Protein AF-A0A7S6MLE7-F1 (afdb_monomer)

pLDDT: mean 95.88, std 7.03, range [50.56, 98.81]

Solvent-accessible surface area (backbone atoms only — not comparable to full-atom values): 4199 Å² total; per-residue (Å²): 130,84,84,70,51,74,66,53,53,52,51,51,54,53,51,52,54,50,53,39,51,56,48,32,39,53,53,43,16,75,72,72,38,85,61,43,30,76,78,36,54,66,56,38,55,49,46,38,51,53,53,52,52,52,50,51,52,53,52,52,51,52,53,49,53,54,52,51,51,55,54,60,77,73,110

Structure (mmCIF, N/CA/C/O backbone):
data_AF-A0A7S6MLE7-F1
#
_entry.id   AF-A0A7S6MLE7-F1
#
loop_
_atom_site.group_PDB
_atom_site.id
_atom_site.type_symbol
_atom_site.label_atom_id
_atom_site.label_alt_id
_atom_site.label_comp_id
_atom_site.label_asym_id
_atom_site.label_entity_id
_atom_site.label_seq_id
_atom_site.pdbx_PDB_ins_code
_atom_site.Cartn_x
_atom_site.Cartn_y
_atom_site.Cartn_z
_atom_site.occupancy
_atom_site.B_iso_or_equiv
_atom_site.auth_seq_id
_atom_site.auth_comp_id
_atom_site.auth_asym_id
_atom_site.auth_atom_id
_atom_site.pdbx_PDB_model_num
ATOM 1 N N . MET A 1 1 ? 20.371 5.999 -13.483 1.00 50.56 1 MET A N 1
ATOM 2 C CA . MET A 1 1 ? 19.565 6.174 -12.254 1.00 50.56 1 MET A CA 1
ATOM 3 C C . MET A 1 1 ? 20.244 7.240 -11.412 1.00 50.56 1 MET A C 1
ATOM 5 O O . MET A 1 1 ? 21.450 7.136 -11.233 1.00 50.56 1 MET A O 1
ATOM 9 N N . SER A 1 2 ? 19.549 8.291 -10.971 1.00 63.88 2 SER A N 1
ATOM 10 C CA . SER A 1 2 ? 20.161 9.226 -10.018 1.00 63.88 2 SER A CA 1
ATOM 11 C C . SER A 1 2 ? 20.384 8.491 -8.698 1.00 63.88 2 SER A C 1
ATOM 13 O O . SER A 1 2 ? 19.439 7.897 -8.178 1.00 63.88 2 SER A O 1
ATOM 15 N N . ASN A 1 3 ? 21.601 8.522 -8.155 1.00 83.31 3 ASN A N 1
ATOM 16 C CA . ASN A 1 3 ? 21.839 8.041 -6.798 1.00 83.31 3 ASN A CA 1
ATOM 17 C C . ASN A 1 3 ? 21.100 8.969 -5.830 1.00 83.31 3 ASN A C 1
ATOM 19 O O . ASN A 1 3 ? 21.530 10.099 -5.609 1.00 83.31 3 ASN A O 1
ATOM 23 N N . LEU A 1 4 ? 19.966 8.501 -5.311 1.00 87.88 4 LEU A N 1
ATOM 24 C CA . LEU A 1 4 ? 19.226 9.181 -4.252 1.00 87.88 4 LEU A CA 1
ATOM 25 C C . LEU A 1 4 ? 20.107 9.273 -3.002 1.00 87.88 4 LEU A C 1
ATOM 27 O O . LEU A 1 4 ? 20.805 8.313 -2.661 1.00 87.88 4 LEU A O 1
ATOM 31 N N . ALA A 1 5 ? 20.075 10.410 -2.307 1.00 94.38 5 ALA A N 1
ATOM 32 C CA . ALA A 1 5 ? 20.758 10.529 -1.029 1.00 94.38 5 ALA A CA 1
ATOM 33 C C . ALA A 1 5 ? 20.057 9.646 0.023 1.00 94.38 5 ALA A C 1
ATOM 35 O O . ALA A 1 5 ? 18.851 9.397 -0.077 1.00 94.38 5 ALA A O 1
ATOM 36 N N . PRO A 1 6 ? 20.754 9.203 1.086 1.00 94.31 6 PRO A N 1
ATOM 37 C CA . PRO A 1 6 ? 20.123 8.445 2.169 1.00 94.31 6 PRO A CA 1
ATOM 38 C C . PRO A 1 6 ? 18.894 9.141 2.774 1.00 94.31 6 PRO A C 1
ATOM 40 O O . PRO A 1 6 ? 17.925 8.483 3.145 1.00 94.31 6 PRO A O 1
ATOM 43 N N . THR A 1 7 ? 18.903 10.475 2.832 1.00 95.56 7 THR A N 1
ATOM 44 C CA . THR A 1 7 ? 17.757 11.280 3.274 1.00 95.56 7 THR A CA 1
ATOM 45 C C . THR A 1 7 ? 16.562 11.156 2.337 1.00 95.56 7 THR A C 1
ATOM 47 O O . THR A 1 7 ? 15.437 11.057 2.817 1.00 95.56 7 THR A O 1
ATOM 50 N N . ASP A 1 8 ? 16.788 11.101 1.024 1.00 95.12 8 ASP A N 1
ATOM 51 C CA . ASP A 1 8 ? 15.720 10.943 0.035 1.00 95.12 8 ASP A CA 1
ATOM 52 C C . ASP A 1 8 ? 15.081 9.558 0.160 1.00 95.12 8 ASP A C 1
ATOM 54 O O . ASP A 1 8 ? 13.859 9.434 0.162 1.00 95.12 8 ASP A O 1
ATOM 58 N N . LEU A 1 9 ? 15.904 8.520 0.354 1.00 93.25 9 LEU A N 1
ATOM 59 C CA . LEU A 1 9 ? 15.433 7.154 0.600 1.00 93.25 9 LEU A CA 1
ATOM 60 C C . LEU A 1 9 ? 14.634 7.054 1.907 1.00 93.25 9 LEU A C 1
ATOM 62 O O . LEU A 1 9 ? 13.590 6.406 1.950 1.00 93.25 9 LEU A O 1
ATOM 66 N N . MET A 1 10 ? 15.080 7.731 2.967 1.00 94.94 10 MET A N 1
ATOM 67 C CA . MET A 1 10 ? 14.352 7.781 4.236 1.00 94.94 10 MET A CA 1
ATOM 68 C C . MET A 1 10 ? 12.986 8.470 4.085 1.00 94.94 10 MET A C 1
ATOM 70 O O . MET A 1 10 ? 11.982 7.969 4.598 1.00 94.94 10 MET A O 1
ATOM 74 N N . LEU A 1 11 ? 12.934 9.604 3.379 1.00 95.69 11 LEU A N 1
ATOM 75 C CA . LEU A 1 11 ? 11.684 10.320 3.112 1.00 95.69 11 LEU A CA 1
ATOM 76 C C . LEU A 1 11 ? 10.736 9.471 2.258 1.00 95.69 11 LEU A C 1
ATOM 78 O O . LEU A 1 11 ? 9.569 9.319 2.613 1.00 95.69 11 LEU A O 1
ATOM 82 N N . GLN A 1 12 ? 11.253 8.835 1.207 1.00 94.81 12 GLN A N 1
ATOM 83 C CA . GLN A 1 12 ? 10.487 7.932 0.354 1.00 94.81 12 GLN A CA 1
ATOM 84 C C . GLN A 1 12 ? 9.891 6.755 1.145 1.00 94.81 12 GLN A C 1
ATOM 86 O O . GLN A 1 12 ? 8.718 6.415 0.950 1.00 94.81 12 GLN A O 1
ATOM 91 N N . ALA A 1 13 ? 10.652 6.160 2.068 1.00 93.75 13 ALA A N 1
ATOM 92 C CA . ALA A 1 13 ? 10.172 5.066 2.909 1.00 93.75 13 ALA A CA 1
ATOM 93 C C . ALA A 1 13 ? 9.021 5.512 3.827 1.00 93.75 13 ALA A C 1
ATOM 95 O O . ALA A 1 13 ? 7.981 4.848 3.892 1.00 93.75 13 ALA A O 1
ATOM 96 N N . ARG A 1 14 ? 9.166 6.668 4.491 1.00 96.19 14 ARG A N 1
ATOM 97 C CA . ARG A 1 14 ? 8.105 7.269 5.318 1.00 96.19 14 ARG A CA 1
ATOM 98 C C . ARG A 1 14 ? 6.846 7.545 4.499 1.00 96.19 14 ARG A C 1
ATOM 100 O O . ARG A 1 14 ? 5.740 7.239 4.950 1.00 96.19 14 ARG A O 1
ATOM 107 N N . ASP A 1 15 ? 7.005 8.130 3.319 1.00 97.31 15 ASP A N 1
ATOM 108 C CA . ASP A 1 15 ? 5.880 8.524 2.475 1.00 97.31 15 ASP A CA 1
ATOM 109 C C . ASP A 1 15 ? 5.122 7.288 1.985 1.00 97.31 15 ASP A C 1
ATOM 111 O O . ASP A 1 15 ? 3.896 7.241 2.081 1.00 97.31 15 ASP A O 1
ATOM 115 N N . THR A 1 16 ? 5.842 6.235 1.592 1.00 96.44 16 THR A N 1
ATOM 116 C CA . THR A 1 16 ? 5.250 4.941 1.216 1.00 96.44 16 THR A CA 1
ATOM 117 C C . THR A 1 16 ? 4.455 4.330 2.370 1.00 96.44 16 THR A C 1
ATOM 119 O O . THR A 1 16 ? 3.288 3.974 2.201 1.00 96.44 16 THR A O 1
ATOM 122 N N . ALA A 1 17 ? 5.039 4.271 3.571 1.00 97.31 17 ALA A N 1
ATOM 123 C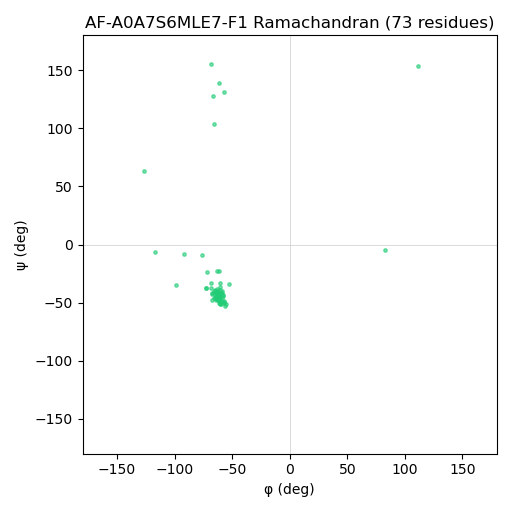 CA . ALA A 1 17 ? 4.347 3.764 4.754 1.00 97.31 17 ALA A CA 1
ATOM 124 C C . ALA A 1 17 ? 3.089 4.587 5.087 1.00 97.31 17 ALA A C 1
ATOM 126 O O . ALA A 1 17 ? 2.048 4.022 5.424 1.00 97.31 17 ALA A O 1
ATOM 127 N N . THR A 1 18 ? 3.159 5.912 4.934 1.00 98.25 18 THR A N 1
ATOM 128 C CA . THR A 1 18 ? 2.024 6.821 5.152 1.00 98.25 18 THR A CA 1
ATOM 129 C C . THR A 1 18 ? 0.889 6.550 4.163 1.00 98.25 18 THR A C 1
ATOM 131 O O . THR A 1 18 ? -0.276 6.509 4.561 1.00 98.25 18 THR A O 1
ATOM 134 N N . GLN A 1 19 ? 1.205 6.312 2.886 1.00 98.00 19 GLN A N 1
ATOM 135 C CA . GLN A 1 19 ? 0.196 5.954 1.886 1.00 98.00 19 GLN A CA 1
ATOM 136 C C . GLN A 1 19 ? -0.488 4.624 2.219 1.00 98.00 19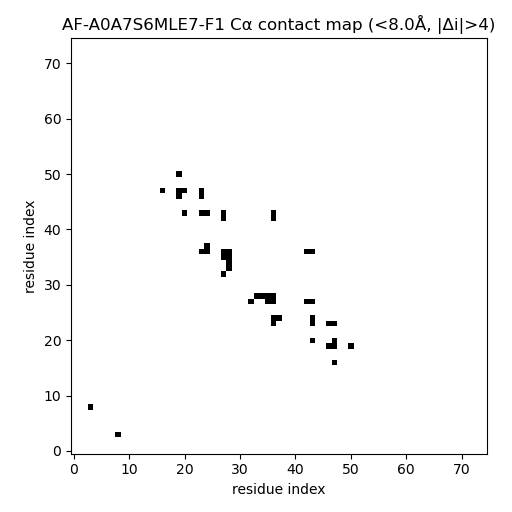 GLN A C 1
ATOM 138 O O . GLN A 1 19 ? -1.719 4.551 2.201 1.00 98.00 19 GLN A O 1
ATOM 143 N N . TYR A 1 20 ? 0.282 3.595 2.586 1.00 98.38 20 TYR A N 1
ATOM 144 C CA . TYR A 1 20 ? -0.283 2.302 2.985 1.00 98.38 20 TYR A CA 1
ATOM 145 C C . TYR A 1 20 ? -1.175 2.419 4.216 1.00 98.38 20 TYR A C 1
ATOM 147 O O . TYR A 1 20 ? -2.273 1.870 4.217 1.00 98.38 20 TYR A O 1
ATOM 155 N N . PHE A 1 21 ? -0.747 3.168 5.233 1.00 98.56 21 PHE A N 1
ATOM 156 C CA . PHE A 1 21 ? -1.541 3.394 6.437 1.00 98.56 21 PHE A 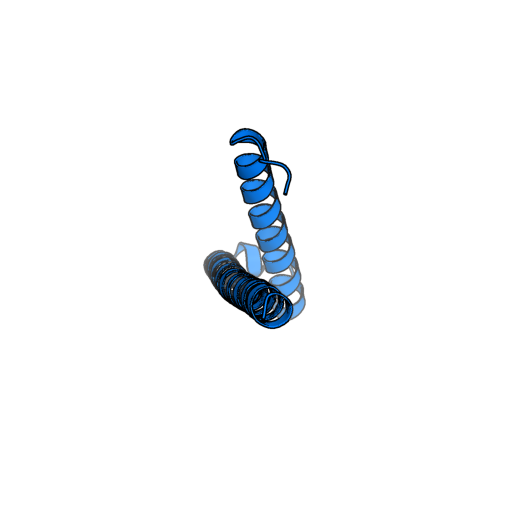CA 1
ATOM 157 C C . PHE A 1 21 ? -2.875 4.083 6.115 1.00 98.56 21 PHE A C 1
ATOM 159 O O . PHE A 1 21 ? -3.939 3.590 6.488 1.00 98.56 21 PHE A O 1
ATOM 166 N N . ASN A 1 22 ? -2.834 5.190 5.367 1.00 98.38 22 ASN A N 1
ATOM 167 C CA . ASN A 1 22 ? -4.032 5.955 5.023 1.00 98.38 22 ASN A CA 1
A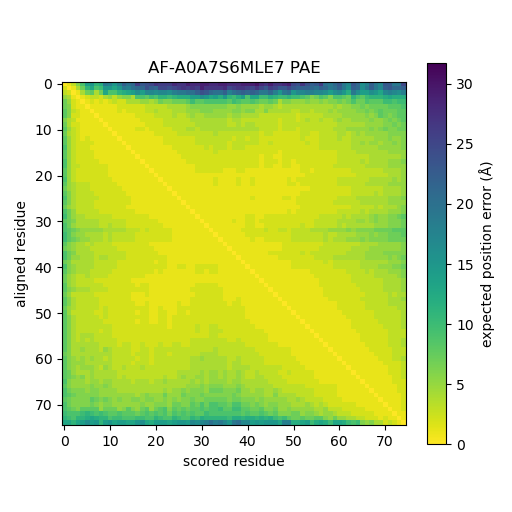TOM 168 C C . ASN A 1 22 ? -5.026 5.131 4.195 1.00 98.38 22 ASN A C 1
ATOM 170 O O . ASN A 1 22 ? -6.233 5.203 4.433 1.00 98.38 22 ASN A O 1
ATOM 174 N N . GLN A 1 23 ? -4.535 4.332 3.242 1.00 98.31 23 GLN A N 1
ATOM 175 C CA . GLN A 1 23 ? -5.403 3.464 2.448 1.00 98.31 23 GLN A CA 1
ATOM 176 C C . GLN A 1 23 ? -5.930 2.275 3.239 1.00 98.31 23 GLN A C 1
ATOM 178 O O . GLN A 1 23 ? -7.103 1.952 3.083 1.00 98.31 23 GLN A O 1
ATOM 183 N N . ALA A 1 24 ? -5.130 1.675 4.121 1.00 98.56 24 ALA A N 1
ATOM 184 C CA . ALA A 1 24 ? -5.602 0.618 5.007 1.00 98.56 24 ALA A CA 1
ATOM 185 C C . ALA A 1 24 ? -6.786 1.104 5.854 1.00 98.56 24 ALA A C 1
ATOM 187 O O . ALA A 1 24 ? -7.838 0.471 5.836 1.00 98.56 24 ALA A O 1
ATOM 188 N N . VAL A 1 25 ? -6.654 2.262 6.514 1.00 98.75 25 VAL A N 1
ATOM 189 C CA . VAL A 1 25 ? -7.736 2.861 7.316 1.00 98.75 25 VAL A CA 1
ATOM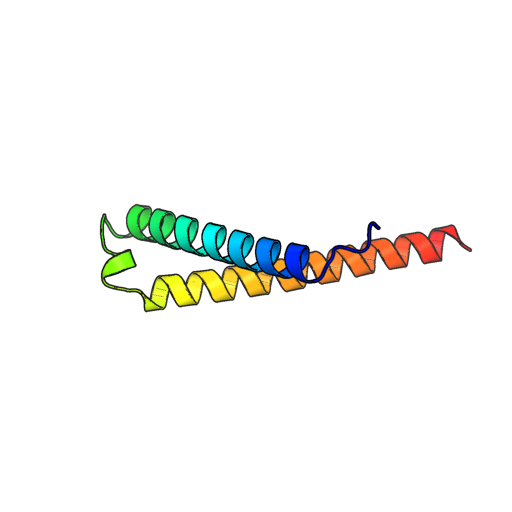 190 C C . VAL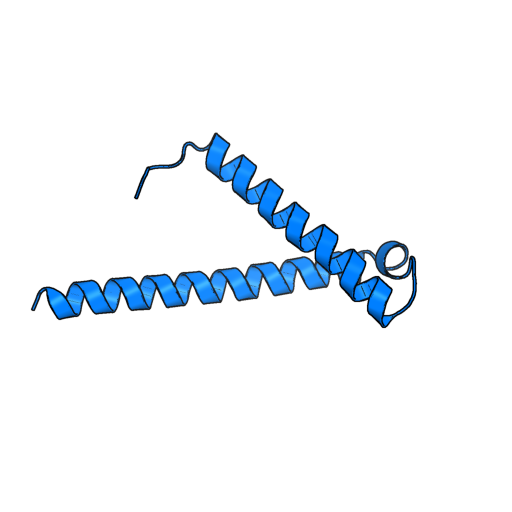 A 1 25 ? -8.991 3.072 6.471 1.00 98.75 25 VAL A C 1
ATOM 192 O O . VAL A 1 25 ? -10.057 2.579 6.824 1.00 98.75 25 VAL A O 1
ATOM 195 N N . ARG A 1 26 ? -8.863 3.744 5.319 1.00 98.62 26 ARG A N 1
ATOM 196 C CA . ARG A 1 26 ? -10.004 4.033 4.434 1.00 98.62 26 ARG A CA 1
ATOM 197 C C . ARG A 1 26 ? -10.690 2.769 3.924 1.00 98.62 26 ARG A C 1
ATOM 199 O O . ARG A 1 26 ? -11.915 2.705 3.918 1.00 98.62 26 ARG A O 1
ATOM 206 N N . ILE A 1 27 ? -9.923 1.774 3.480 1.00 98.69 27 ILE A N 1
ATOM 207 C CA . ILE A 1 27 ? -10.467 0.528 2.931 1.00 98.69 27 ILE A CA 1
ATOM 208 C C . ILE A 1 27 ? -11.173 -0.263 4.028 1.00 98.69 27 ILE A C 1
ATOM 210 O O . ILE A 1 27 ? -12.309 -0.683 3.819 1.00 98.69 27 ILE A O 1
ATOM 214 N N . ILE A 1 28 ? -10.541 -0.438 5.189 1.00 98.69 2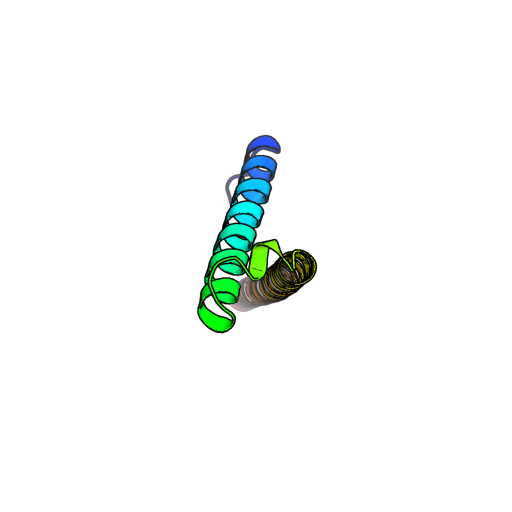8 ILE A N 1
ATOM 215 C CA . ILE A 1 28 ? -11.122 -1.183 6.311 1.00 98.69 28 ILE A CA 1
ATOM 216 C C . ILE A 1 28 ? -12.423 -0.509 6.763 1.00 98.69 28 ILE A C 1
ATOM 218 O O . ILE A 1 28 ? -13.460 -1.171 6.797 1.00 98.69 28 ILE A O 1
ATOM 222 N N . ASP A 1 29 ? -12.411 0.805 6.995 1.00 98.81 29 ASP A N 1
ATOM 223 C CA . ASP A 1 29 ? -13.614 1.530 7.413 1.00 98.81 29 ASP A CA 1
ATOM 224 C C . ASP A 1 29 ? -14.717 1.476 6.344 1.00 98.81 29 ASP A C 1
ATOM 226 O O . ASP A 1 29 ? -15.886 1.269 6.664 1.00 98.81 29 ASP A O 1
ATOM 230 N N . SER A 1 30 ? -14.367 1.554 5.053 1.00 98.62 30 SER A N 1
ATOM 231 C CA . SER A 1 30 ? -15.352 1.431 3.964 1.00 98.62 30 SER A CA 1
ATOM 232 C C . SER A 1 30 ? -16.043 0.063 3.902 1.00 98.62 30 SER A C 1
ATOM 234 O O . SER A 1 30 ? -17.120 -0.055 3.319 1.00 98.62 30 SER A O 1
ATOM 236 N N . LYS A 1 31 ? -15.417 -0.984 4.454 1.00 98.44 31 LYS A N 1
ATOM 237 C CA . LYS A 1 31 ? -15.922 -2.363 4.411 1.00 98.44 31 LYS A CA 1
ATOM 238 C C . LYS A 1 31 ? -16.635 -2.774 5.688 1.00 98.44 31 LYS A C 1
ATOM 240 O O . LYS A 1 31 ? -17.598 -3.531 5.606 1.00 98.44 31 LYS A O 1
ATOM 245 N N . PHE A 1 32 ? -16.167 -2.292 6.833 1.00 98.44 32 PHE A N 1
ATOM 246 C CA . PHE A 1 32 ? -16.622 -2.755 8.144 1.00 98.44 32 PHE A CA 1
ATOM 247 C C . PHE A 1 32 ? -17.311 -1.667 8.980 1.00 98.44 32 PHE A C 1
ATOM 249 O O . PHE A 1 32 ? -17.891 -1.982 10.016 1.00 98.44 32 PHE A O 1
ATOM 256 N N . GLY A 1 33 ? -17.309 -0.414 8.515 1.00 98.62 33 GLY A N 1
ATOM 257 C CA . GLY A 1 33 ? -17.919 0.734 9.184 1.00 98.62 33 GLY A CA 1
ATOM 258 C C . GLY A 1 33 ? -16.886 1.741 9.691 1.00 98.62 33 GLY A C 1
ATOM 259 O O . GLY A 1 33 ? -15.740 1.396 9.973 1.00 98.62 33 GLY A O 1
ATOM 260 N N . GLU A 1 34 ? -17.300 3.003 9.813 1.00 98.44 34 GLU A N 1
ATOM 261 C CA . GLU A 1 34 ? -16.436 4.091 10.285 1.00 98.44 34 GLU A CA 1
ATOM 262 C C . GLU A 1 34 ? -15.857 3.793 11.679 1.00 98.44 34 GLU A C 1
ATOM 264 O O . GLU A 1 34 ? -16.580 3.409 12.601 1.00 98.44 34 GLU A O 1
ATOM 269 N N . GLY A 1 35 ? -14.542 3.972 11.838 1.00 98.31 35 GLY A N 1
ATOM 270 C CA . GLY A 1 35 ? -13.838 3.747 13.100 1.00 98.31 35 GLY A CA 1
ATOM 271 C C . GLY A 1 35 ? -13.451 2.291 13.375 1.00 98.31 35 GLY A C 1
ATOM 272 O O . GLY A 1 35 ? -12.729 2.042 14.346 1.00 98.31 35 GLY A O 1
ATOM 273 N N . TYR A 1 36 ? -13.848 1.340 12.524 1.00 98.75 36 TYR A N 1
ATOM 274 C CA . TYR A 1 36 ? -13.485 -0.069 12.678 1.00 98.75 36 TYR A CA 1
ATOM 275 C C . TYR A 1 36 ? -11.965 -0.267 12.619 1.00 98.75 36 TYR A C 1
ATOM 277 O O . TYR A 1 36 ? -11.390 -0.940 13.471 1.00 98.75 36 TYR A O 1
ATOM 285 N N . ALA A 1 37 ? -11.272 0.389 11.687 1.00 98.62 37 ALA A N 1
ATOM 286 C CA . ALA A 1 37 ? -9.816 0.322 11.574 1.00 98.62 37 ALA A CA 1
ATOM 287 C C . ALA A 1 37 ? -9.109 0.832 12.837 1.00 98.62 37 ALA A C 1
ATOM 289 O O . ALA A 1 37 ? -8.096 0.274 13.255 1.00 98.62 37 ALA A O 1
ATOM 290 N N . LYS A 1 38 ? -9.660 1.870 13.480 1.00 98.12 38 LYS A N 1
ATOM 291 C CA . LYS A 1 38 ? -9.127 2.407 14.739 1.00 98.12 38 LYS A CA 1
ATOM 292 C C . LYS A 1 38 ? -9.316 1.428 15.901 1.00 98.12 38 LYS A C 1
ATOM 294 O O . LYS A 1 38 ? -8.443 1.349 16.761 1.00 98.12 38 LYS A O 1
ATOM 299 N N . ALA A 1 39 ? -10.439 0.710 15.932 1.00 98.69 39 ALA A N 1
ATOM 300 C CA . ALA A 1 39 ? -10.701 -0.332 16.925 1.00 98.69 39 ALA A CA 1
ATOM 301 C C . ALA A 1 39 ? -9.851 -1.598 16.699 1.00 98.69 39 ALA A C 1
ATOM 303 O O . ALA A 1 39 ? -9.589 -2.325 17.653 1.00 98.69 39 ALA A O 1
ATOM 304 N N . HIS A 1 40 ? -9.391 -1.816 15.462 1.00 98.56 40 HIS A N 1
ATOM 305 C CA . HIS A 1 40 ? -8.671 -3.011 15.015 1.00 98.56 40 HIS A CA 1
ATOM 306 C C . HIS A 1 40 ? -7.322 -2.679 14.337 1.00 98.56 40 HIS A C 1
ATOM 308 O O . HIS A 1 40 ? -7.134 -2.946 13.140 1.00 98.56 40 HIS A O 1
ATOM 314 N N . PRO A 1 41 ? -6.349 -2.083 15.058 1.00 98.06 41 PRO A N 1
ATOM 315 C CA . PRO A 1 41 ? -5.060 -1.672 14.489 1.00 98.06 41 PRO A CA 1
ATOM 316 C C . PRO A 1 41 ? -4.230 -2.837 13.921 1.00 98.06 41 PRO A C 1
ATOM 318 O O . PRO A 1 41 ? -3.390 -2.638 13.040 1.00 98.06 41 PRO A O 1
ATOM 321 N N . GLU A 1 42 ? -4.471 -4.067 14.373 1.00 98.62 42 GLU A N 1
ATOM 322 C CA . GLU A 1 42 ? -3.869 -5.283 13.830 1.00 98.62 42 GLU A CA 1
ATOM 323 C C . GLU A 1 42 ? -4.210 -5.501 12.351 1.00 98.62 42 GLU A C 1
ATOM 325 O O . GLU A 1 42 ? -3.361 -5.988 11.599 1.00 98.62 42 GLU A O 1
ATOM 330 N N . LEU A 1 43 ? -5.406 -5.088 11.912 1.00 98.56 43 LEU A N 1
ATOM 331 C CA . LEU A 1 43 ? -5.827 -5.182 10.514 1.00 98.56 43 LEU A CA 1
ATOM 332 C C . LEU A 1 43 ? -5.096 -4.159 9.647 1.00 98.56 43 LEU A C 1
ATOM 334 O O . LEU A 1 43 ? -4.686 -4.490 8.536 1.00 98.56 43 LEU A O 1
ATOM 338 N N . ILE A 1 44 ? -4.852 -2.953 10.171 1.00 98.62 44 ILE A N 1
ATOM 339 C CA . ILE A 1 44 ? -4.019 -1.944 9.501 1.00 98.62 44 ILE A CA 1
ATOM 340 C C . ILE A 1 44 ? -2.602 -2.493 9.320 1.00 98.62 44 ILE A C 1
ATOM 342 O O . ILE A 1 44 ? -2.063 -2.487 8.214 1.00 98.62 44 ILE A O 1
ATOM 346 N N . ALA A 1 45 ? -2.008 -3.024 10.392 1.00 98.06 45 ALA A N 1
ATOM 347 C CA . ALA A 1 45 ? -0.662 -3.583 10.344 1.00 98.06 45 ALA A CA 1
ATOM 348 C C . ALA A 1 45 ? -0.570 -4.793 9.395 1.00 98.06 45 ALA A C 1
ATOM 350 O O . ALA A 1 45 ? 0.411 -4.930 8.663 1.00 98.06 45 ALA A O 1
ATOM 351 N N . GLY A 1 46 ? -1.588 -5.660 9.388 1.00 98.44 46 GLY A N 1
ATOM 352 C CA . GLY A 1 46 ? -1.712 -6.770 8.444 1.00 98.44 46 GLY A CA 1
ATOM 353 C C . GLY A 1 46 ? -1.754 -6.284 6.999 1.00 98.44 46 GLY A C 1
ATOM 354 O O . GLY A 1 46 ? -0.935 -6.715 6.191 1.00 98.44 46 GLY A O 1
ATOM 355 N N . PHE A 1 47 ? -2.627 -5.319 6.705 1.00 98.25 47 PHE A N 1
ATOM 356 C CA . PHE A 1 47 ? -2.748 -4.715 5.381 1.00 98.25 47 PHE A CA 1
ATOM 357 C C . PHE A 1 47 ? -1.423 -4.109 4.906 1.00 98.25 47 PHE A C 1
ATOM 359 O O . PHE A 1 47 ? -0.972 -4.405 3.802 1.00 98.25 47 PHE A O 1
ATOM 366 N N . MET A 1 48 ? -0.767 -3.297 5.745 1.00 98.19 48 MET A N 1
ATOM 367 C CA . MET A 1 48 ? 0.510 -2.662 5.403 1.00 98.19 48 MET A CA 1
ATOM 368 C C . MET A 1 48 ? 1.597 -3.693 5.084 1.00 98.19 48 MET A C 1
ATOM 370 O O . MET A 1 48 ? 2.333 -3.514 4.116 1.00 98.19 48 MET A O 1
ATOM 374 N N . ARG A 1 49 ? 1.690 -4.784 5.861 1.00 98.31 49 ARG A N 1
ATOM 375 C CA . ARG A 1 49 ? 2.652 -5.867 5.596 1.00 98.31 49 ARG A CA 1
ATOM 376 C C . ARG A 1 49 ? 2.359 -6.576 4.280 1.00 98.31 49 ARG A C 1
ATOM 3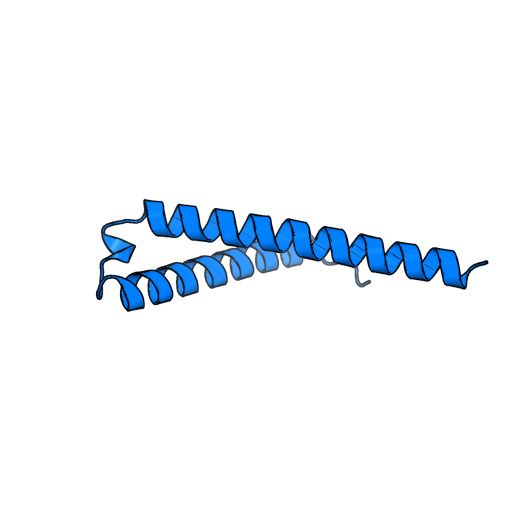78 O O . ARG A 1 49 ? 3.285 -6.796 3.506 1.00 98.31 49 ARG A O 1
ATOM 385 N N . THR A 1 50 ? 1.096 -6.906 4.016 1.00 98.25 50 THR A N 1
ATOM 386 C CA . THR A 1 50 ? 0.696 -7.558 2.764 1.00 98.25 50 THR A CA 1
ATOM 387 C C . THR A 1 50 ? 1.000 -6.666 1.561 1.00 98.25 50 THR A C 1
ATOM 389 O O . THR A 1 50 ? 1.651 -7.127 0.630 1.00 98.25 50 THR A O 1
ATOM 392 N N . ALA A 1 51 ? 0.622 -5.384 1.606 1.00 97.81 51 ALA A N 1
ATOM 393 C CA . ALA A 1 51 ? 0.885 -4.434 0.524 1.00 97.81 51 ALA A CA 1
ATOM 394 C C . ALA A 1 51 ? 2.390 -4.212 0.288 1.00 97.81 51 ALA A C 1
ATOM 396 O O . ALA A 1 51 ? 2.846 -4.210 -0.852 1.00 97.81 51 ALA A O 1
ATOM 397 N N . ALA A 1 52 ? 3.181 -4.069 1.357 1.00 96.88 52 ALA A N 1
ATOM 398 C CA . ALA A 1 52 ? 4.630 -3.926 1.243 1.00 96.88 52 ALA A CA 1
ATOM 399 C C . ALA A 1 52 ? 5.296 -5.178 0.649 1.00 96.88 52 ALA A C 1
ATOM 401 O O . ALA A 1 52 ? 6.190 -5.048 -0.185 1.00 96.88 52 ALA A O 1
ATOM 402 N N . SER A 1 53 ? 4.856 -6.375 1.055 1.00 98.12 53 SER A N 1
ATOM 403 C CA . SER A 1 53 ? 5.375 -7.641 0.530 1.00 98.12 53 SER A CA 1
ATOM 404 C C . SER A 1 53 ? 5.047 -7.822 -0.950 1.00 98.12 53 SER A C 1
ATOM 406 O O . SER A 1 53 ? 5.930 -8.186 -1.720 1.00 98.12 53 SER A O 1
ATOM 408 N N . ASP A 1 54 ? 3.803 -7.552 -1.350 1.00 98.12 54 ASP A N 1
ATOM 409 C CA . ASP A 1 54 ? 3.373 -7.647 -2.748 1.00 98.12 54 ASP A CA 1
ATOM 410 C C . ASP A 1 54 ? 4.172 -6.684 -3.636 1.00 98.12 54 ASP A C 1
ATOM 412 O O . ASP A 1 54 ? 4.779 -7.094 -4.625 1.00 98.12 54 ASP A O 1
ATOM 416 N N . PHE A 1 55 ? 4.291 -5.422 -3.209 1.00 96.56 55 PHE A N 1
ATOM 417 C CA . PHE A 1 55 ? 5.075 -4.423 -3.927 1.00 96.56 55 PHE A CA 1
ATOM 418 C C . PHE A 1 55 ? 6.558 -4.802 -4.035 1.00 96.56 55 PHE A C 1
ATOM 420 O O . PHE A 1 55 ? 7.159 -4.644 -5.097 1.00 96.56 55 PHE A O 1
ATOM 427 N N . HIS A 1 56 ? 7.153 -5.333 -2.961 1.00 96.38 56 HIS A N 1
ATOM 428 C CA . HIS A 1 56 ? 8.532 -5.816 -2.984 1.00 96.38 56 HIS A CA 1
ATOM 429 C C . HIS A 1 56 ? 8.732 -6.895 -4.057 1.00 96.38 56 HIS A C 1
ATOM 431 O O . HIS A 1 56 ? 9.655 -6.787 -4.865 1.00 96.38 56 HIS A O 1
ATOM 437 N N . THR A 1 57 ? 7.850 -7.897 -4.104 1.00 98.19 57 THR A N 1
ATOM 438 C CA . THR A 1 57 ? 7.897 -8.957 -5.118 1.00 98.19 57 THR A CA 1
ATOM 439 C C . THR A 1 57 ? 7.688 -8.406 -6.529 1.00 98.19 57 THR A C 1
ATOM 441 O O . THR A 1 57 ? 8.439 -8.767 -7.434 1.00 98.19 57 THR A O 1
ATOM 444 N N . ALA A 1 58 ? 6.722 -7.505 -6.727 1.00 97.88 58 ALA A N 1
ATOM 445 C CA . ALA A 1 58 ? 6.435 -6.911 -8.031 1.00 97.88 58 ALA A CA 1
ATOM 446 C C . ALA A 1 58 ? 7.629 -6.118 -8.590 1.00 97.88 58 ALA A C 1
ATOM 448 O O . ALA A 1 58 ? 8.018 -6.320 -9.740 1.00 97.88 58 ALA A O 1
ATOM 449 N N . ILE A 1 59 ? 8.251 -5.261 -7.771 1.00 96.88 59 ILE A N 1
ATOM 450 C CA . ILE A 1 59 ? 9.430 -4.484 -8.180 1.00 96.88 59 ILE A CA 1
ATOM 451 C C . ILE A 1 59 ? 10.628 -5.391 -8.448 1.00 96.88 59 ILE A C 1
ATOM 453 O O . ILE A 1 59 ? 11.356 -5.159 -9.410 1.00 96.88 59 ILE A O 1
ATOM 457 N N . LEU A 1 60 ? 10.837 -6.425 -7.629 1.00 97.44 60 LEU A N 1
ATOM 458 C CA . LEU A 1 60 ? 11.931 -7.368 -7.843 1.00 97.44 60 LEU A CA 1
ATOM 459 C C . LEU A 1 60 ? 11.784 -8.099 -9.185 1.00 97.44 60 LEU A C 1
ATOM 461 O O . LEU A 1 60 ? 12.740 -8.146 -9.955 1.00 97.44 60 LEU A O 1
ATOM 465 N N . ASN A 1 61 ? 10.583 -8.597 -9.494 1.00 98.06 61 ASN A N 1
ATOM 466 C CA . ASN A 1 61 ? 10.296 -9.241 -10.777 1.00 98.06 61 ASN A CA 1
ATOM 467 C C . ASN A 1 61 ? 10.496 -8.275 -11.949 1.00 98.06 61 ASN A C 1
ATOM 469 O O . ASN A 1 61 ? 11.192 -8.613 -12.899 1.00 98.06 61 ASN A O 1
ATOM 473 N N . GLN A 1 62 ? 9.985 -7.045 -11.843 1.00 97.75 62 GLN A N 1
ATOM 474 C CA . GLN A 1 62 ? 10.178 -6.031 -12.880 1.00 97.75 62 GLN A CA 1
ATOM 475 C C . GLN A 1 62 ? 11.663 -5.732 -13.126 1.00 97.75 62 GLN A C 1
ATOM 477 O O . GLN A 1 62 ? 12.085 -5.591 -14.268 1.00 97.75 62 GLN A O 1
ATOM 482 N N . LYS A 1 63 ? 12.482 -5.670 -12.068 1.00 97.06 63 LYS A N 1
ATOM 483 C CA . LYS A 1 63 ? 13.928 -5.453 -12.207 1.00 97.06 63 LYS A CA 1
ATOM 484 C C . LYS A 1 63 ? 14.644 -6.640 -12.848 1.00 97.06 63 LYS A C 1
ATOM 486 O O . LYS A 1 63 ? 15.616 -6.425 -13.568 1.00 97.06 63 LYS A O 1
ATOM 491 N N . PHE A 1 64 ? 14.181 -7.866 -12.610 1.00 97.56 64 PHE A N 1
ATOM 492 C CA . PHE A 1 64 ? 14.688 -9.029 -13.334 1.00 97.56 64 PHE A CA 1
ATOM 493 C C . PHE A 1 64 ? 14.308 -8.990 -14.812 1.00 97.56 64 PHE A C 1
ATOM 495 O O . PHE A 1 64 ? 15.171 -9.249 -15.646 1.00 97.56 64 PHE A O 1
ATOM 502 N N . ASP A 1 65 ? 13.072 -8.619 -15.143 1.00 97.56 65 ASP A N 1
ATOM 503 C CA . ASP A 1 65 ? 12.633 -8.481 -16.534 1.00 97.56 65 ASP A CA 1
ATOM 504 C C . ASP A 1 65 ? 13.446 -7.408 -17.280 1.00 97.56 65 ASP A C 1
ATOM 506 O O . ASP A 1 65 ? 13.907 -7.660 -18.397 1.00 97.56 65 ASP A O 1
ATOM 510 N N . ASP A 1 66 ? 13.690 -6.256 -16.638 1.00 97.19 66 ASP A N 1
ATOM 511 C CA . ASP A 1 66 ? 14.563 -5.190 -17.152 1.00 97.19 66 ASP A CA 1
ATOM 512 C C . ASP A 1 66 ? 15.968 -5.746 -17.471 1.00 97.19 66 ASP A C 1
ATOM 514 O O . ASP A 1 66 ? 16.472 -5.592 -18.584 1.00 97.19 66 ASP A O 1
ATOM 518 N N . LEU A 1 67 ? 16.582 -6.459 -16.516 1.00 96.75 67 LEU A N 1
ATOM 519 C CA . LEU A 1 67 ? 17.918 -7.046 -16.672 1.00 96.75 67 LEU A CA 1
ATOM 520 C C . LEU A 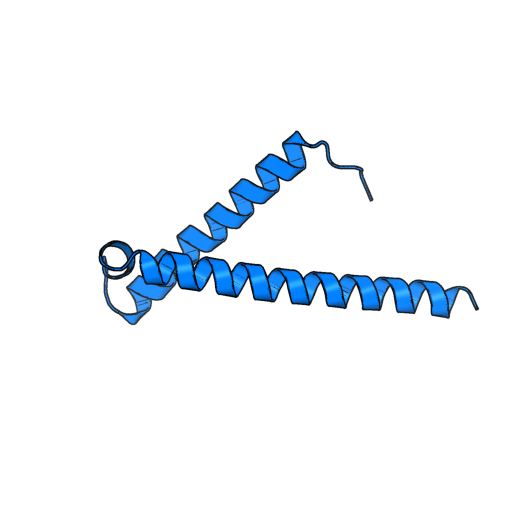1 67 ? 17.971 -8.104 -17.787 1.00 96.75 67 LEU A C 1
ATOM 522 O O . LEU A 1 67 ? 18.931 -8.155 -18.555 1.00 96.75 67 LEU A O 1
ATOM 526 N N . ILE A 1 68 ? 16.955 -8.964 -17.881 1.00 97.44 68 ILE A N 1
ATOM 527 C CA . ILE A 1 68 ? 16.867 -9.994 -18.925 1.00 97.44 68 ILE A CA 1
ATOM 528 C C . ILE A 1 68 ? 16.792 -9.342 -20.309 1.00 97.44 68 ILE A C 1
ATOM 530 O O . ILE A 1 68 ? 17.442 -9.819 -21.243 1.00 97.44 68 ILE A O 1
ATOM 534 N N . ALA A 1 69 ? 16.026 -8.258 -20.446 1.00 96.88 69 ALA A N 1
ATOM 535 C CA . ALA A 1 69 ? 15.939 -7.509 -21.693 1.00 96.88 69 ALA A CA 1
ATOM 536 C C . ALA A 1 69 ? 17.292 -6.888 -22.075 1.00 96.88 69 ALA A C 1
ATOM 538 O O . ALA A 1 69 ? 17.733 -7.074 -23.206 1.00 96.88 69 ALA A O 1
ATOM 539 N N . GLU A 1 70 ? 17.987 -6.243 -21.130 1.00 97.12 70 GLU A N 1
ATOM 540 C CA . GLU A 1 70 ? 19.318 -5.663 -21.365 1.00 97.12 70 GLU A CA 1
ATOM 541 C C . GLU A 1 70 ? 20.339 -6.710 -21.837 1.00 97.12 70 GLU A C 1
ATOM 543 O O . GLU A 1 70 ? 21.080 -6.467 -22.790 1.00 97.12 70 GLU A O 1
ATOM 548 N N . ILE A 1 71 ? 20.362 -7.895 -21.212 1.00 96.88 71 ILE A N 1
ATOM 549 C CA . ILE A 1 71 ? 21.262 -8.985 -21.616 1.00 96.88 71 ILE A CA 1
ATOM 550 C C . ILE A 1 71 ? 20.921 -9.467 -23.026 1.00 96.88 71 ILE A C 1
ATOM 552 O O . ILE A 1 71 ? 21.822 -9.603 -23.853 1.00 96.88 71 ILE A O 1
ATOM 556 N N . ARG A 1 72 ? 19.641 -9.721 -23.317 1.00 96.19 72 ARG A N 1
ATOM 557 C CA . ARG A 1 72 ? 19.206 -10.183 -24.643 1.00 96.19 72 ARG A CA 1
ATOM 558 C C . ARG A 1 72 ? 19.610 -9.201 -25.738 1.00 96.19 72 ARG A C 1
ATOM 560 O O . ARG A 1 72 ? 20.074 -9.638 -26.780 1.00 96.19 72 ARG A O 1
ATOM 567 N N . ASP A 1 73 ? 19.436 -7.908 -25.494 1.00 96.56 73 ASP A N 1
ATOM 568 C CA . ASP A 1 73 ? 19.702 -6.865 -26.484 1.00 96.56 73 ASP A CA 1
ATOM 569 C C . ASP A 1 73 ? 21.217 -6.591 -26.653 1.00 96.56 73 ASP A C 1
ATOM 571 O O . ASP A 1 73 ? 21.621 -5.873 -27.568 1.00 96.56 73 ASP A O 1
ATOM 575 N N . SER A 1 74 ? 22.063 -7.171 -25.790 1.00 94.44 74 SER A N 1
ATOM 576 C CA . SER A 1 74 ? 23.531 -7.111 -25.876 1.00 94.44 74 SER A CA 1
ATOM 577 C C . SER A 1 74 ? 24.181 -8.266 -26.658 1.00 94.44 74 SER A C 1
ATOM 579 O O . SER A 1 74 ? 25.392 -8.219 -26.894 1.00 94.44 74 SER A O 1
ATOM 581 N N . LEU A 1 75 ? 23.401 -9.290 -27.030 1.00 85.31 75 LEU A N 1
ATOM 582 C CA . LEU A 1 75 ? 23.825 -10.470 -27.801 1.00 85.31 75 LEU A CA 1
ATOM 583 C C . LEU A 1 75 ? 23.499 -10.313 -29.292 1.00 85.31 75 LEU A C 1
ATOM 585 O O . LEU A 1 75 ? 24.320 -10.794 -30.105 1.00 85.31 75 LEU A O 1
#

Sequence (75 aa):
MSNLAPTDLMLQARDTATQYFNQAVRIIDSKFGEGYAKAHPELIAGFMRTAASDFHTAILNQKFDDLIAEIRDSL

Radius of gyration: 17.42 Å; Cα contacts (8 Å, |Δi|>4): 25; chains: 1; bounding box: 42×22×45 Å

Secondary structure (DSSP, 8-state):
-----HHHHHHHHHHHHHHHHHHHHHHHHHHH-TTHHHH-HHHHHHHHHHHHHHHHHHHHHHHHHHHHHHHHHT-

Foldseek 3Di:
DPPDDPVRVVVVVVVLLVVLLVVQQVVQCVVPNHCVCVVPVVSSVVSSVVVVVVVVVVVVVVVVVVVVVVVVVVD

Mean predicted aligned error: 3.76 Å